Protein AF-A0A2S6ZB45-F1 (afdb_monomer)

InterPro domains:
  IPR007138 Antibiotic biosynthesis monooxygenase domain [PF03992] (1-65)
  IPR011008 Dimeric alpha-beta barrel [SSF54909] (1-68)

Solvent-accessible surface area (backbone atoms only — not comparable to full-atom values): 4620 Å² total; per-residue (Å²): 107,31,76,49,76,45,58,34,44,40,42,90,91,40,54,66,62,48,50,52,34,46,26,62,86,10,64,53,30,58,62,44,68,77,43,73,45,58,71,53,36,43,60,44,80,49,92,53,87,46,35,37,34,40,39,43,35,27,54,37,68,74,49,46,67,77,48,48,67,55,46,57,52,49,47,63,67,73,35,78,63,41,50,114

Structure (mmCIF, N/CA/C/O backbone):
data_AF-A0A2S6ZB45-F1
#
_entry.id   AF-A0A2S6ZB45-F1
#
loop_
_atom_site.group_PDB
_atom_site.id
_atom_site.type_symbol
_atom_site.label_atom_id
_atom_site.label_alt_id
_atom_site.label_comp_id
_atom_site.label_asym_id
_atom_site.label_entity_id
_atom_site.label_seq_id
_atom_site.pdbx_PDB_ins_code
_atom_site.Cartn_x
_atom_site.Cartn_y
_atom_site.Cartn_z
_atom_site.occupancy
_atom_site.B_iso_or_equiv
_atom_site.auth_seq_id
_atom_site.auth_comp_id
_atom_site.auth_asym_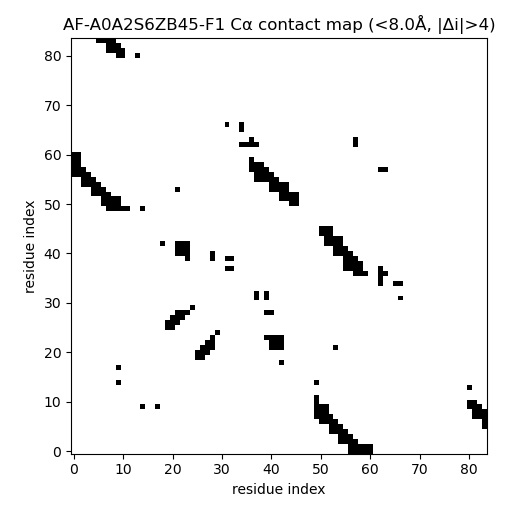id
_atom_site.auth_atom_id
_atom_site.pdbx_PDB_model_num
ATOM 1 N N . MET A 1 1 ? 17.418 -3.881 -4.716 1.00 88.00 1 MET A N 1
ATOM 2 C CA . MET A 1 1 ? 16.093 -3.982 -4.079 1.00 88.00 1 MET A CA 1
ATOM 3 C C . MET A 1 1 ? 15.847 -2.705 -3.310 1.00 88.00 1 MET A C 1
ATOM 5 O O . MET A 1 1 ? 16.706 -2.320 -2.528 1.00 88.00 1 MET A O 1
ATOM 9 N N . PHE A 1 2 ? 14.730 -2.042 -3.591 1.00 94.12 2 PHE A N 1
ATOM 10 C CA . PHE A 1 2 ? 14.283 -0.814 -2.943 1.00 94.12 2 PHE A CA 1
ATOM 11 C C . PHE A 1 2 ? 12.963 -1.094 -2.225 1.00 94.12 2 PHE A C 1
ATOM 13 O O . PHE A 1 2 ? 12.144 -1.871 -2.717 1.00 94.12 2 PHE A O 1
ATOM 20 N N . VAL A 1 3 ? 12.779 -0.508 -1.047 1.00 94.38 3 VAL A N 1
ATOM 21 C CA . VAL A 1 3 ? 11.605 -0.748 -0.209 1.00 94.38 3 VAL A CA 1
ATOM 22 C C . VAL A 1 3 ? 11.083 0.591 0.265 1.00 94.38 3 V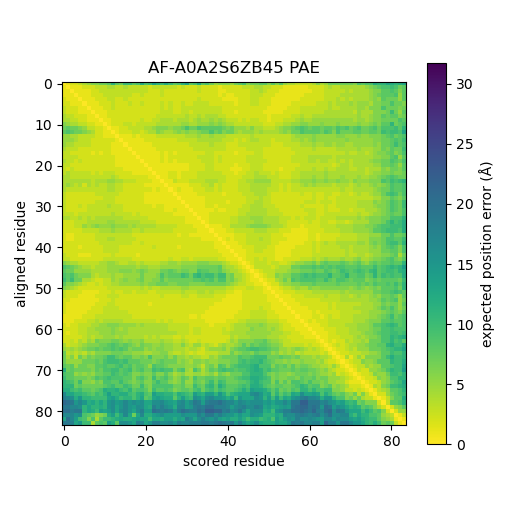AL A C 1
ATOM 24 O O . VAL A 1 3 ? 11.835 1.371 0.845 1.00 94.38 3 VAL A O 1
ATOM 27 N N . ALA A 1 4 ? 9.801 0.833 0.024 1.00 90.81 4 ALA A N 1
ATOM 28 C CA . ALA A 1 4 ? 9.098 1.972 0.578 1.00 90.81 4 ALA A CA 1
ATOM 29 C C . ALA A 1 4 ? 8.153 1.503 1.669 1.00 90.81 4 ALA A C 1
ATOM 31 O O . ALA A 1 4 ? 7.423 0.527 1.493 1.00 90.81 4 ALA A O 1
ATOM 32 N N . ILE A 1 5 ? 8.225 2.186 2.804 1.00 92.19 5 ILE A N 1
ATOM 33 C CA . ILE A 1 5 ? 7.387 1.924 3.964 1.00 92.19 5 ILE A CA 1
ATOM 34 C C . ILE A 1 5 ? 6.514 3.149 4.155 1.00 92.19 5 ILE A C 1
ATOM 36 O O . ILE A 1 5 ? 7.021 4.270 4.201 1.00 92.19 5 ILE A O 1
ATOM 40 N N . TRP A 1 6 ? 5.219 2.910 4.273 1.00 90.19 6 TRP A N 1
ATOM 41 C CA . TRP A 1 6 ? 4.219 3.940 4.487 1.00 90.19 6 TRP A CA 1
ATOM 42 C C . TRP A 1 6 ? 3.503 3.663 5.791 1.00 90.19 6 TRP A C 1
ATOM 44 O O . TRP A 1 6 ? 3.092 2.529 6.026 1.00 90.19 6 TRP A O 1
ATOM 54 N N . GLU A 1 7 ? 3.349 4.688 6.616 1.00 89.75 7 GLU A N 1
ATOM 55 C CA . GLU A 1 7 ? 2.514 4.646 7.809 1.00 89.75 7 GLU A CA 1
ATOM 56 C C . GLU A 1 7 ? 1.213 5.380 7.522 1.00 89.75 7 GLU A C 1
ATOM 58 O O . GLU A 1 7 ? 1.211 6.416 6.868 1.00 89.75 7 GLU A O 1
ATOM 63 N N . TYR A 1 8 ? 0.104 4.830 8.000 1.00 87.94 8 TYR A N 1
ATOM 64 C CA . TYR A 1 8 ? -1.210 5.423 7.843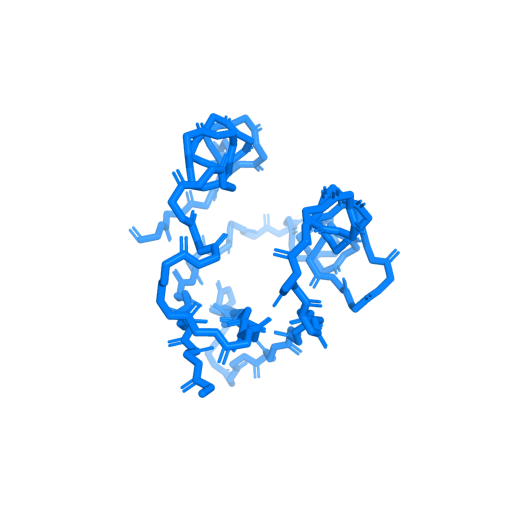 1.00 87.94 8 TYR A CA 1
ATOM 65 C C . TYR A 1 8 ? -1.909 5.486 9.185 1.00 87.94 8 TYR A C 1
ATOM 67 O O . TYR A 1 8 ? -1.926 4.510 9.939 1.00 87.94 8 TYR A O 1
ATOM 75 N N . THR A 1 9 ? -2.576 6.612 9.419 1.00 89.19 9 THR A N 1
ATOM 76 C CA . THR A 1 9 ? -3.647 6.702 10.412 1.00 89.19 9 THR A CA 1
ATOM 77 C C . THR A 1 9 ? -4.984 6.527 9.703 1.00 89.19 9 THR A C 1
ATOM 79 O O . THR A 1 9 ? -5.371 7.371 8.904 1.00 89.19 9 THR A O 1
ATOM 82 N N . VAL A 1 10 ? -5.676 5.426 9.971 1.00 86.62 10 VAL A N 1
ATOM 83 C CA . VAL A 1 10 ? -6.960 5.030 9.393 1.00 86.62 10 VAL A CA 1
ATOM 84 C C . VAL A 1 10 ? -8.085 5.416 10.347 1.00 86.62 10 VAL A C 1
ATOM 86 O O . VAL A 1 10 ? -8.078 5.019 11.510 1.00 86.62 10 VAL A O 1
ATOM 89 N N . ALA A 1 11 ? -9.063 6.170 9.846 1.00 86.44 11 ALA A N 1
ATOM 90 C CA . ALA A 1 11 ? -10.242 6.549 10.616 1.00 86.44 11 ALA A CA 1
ATOM 91 C C . ALA A 1 11 ? -11.048 5.334 11.117 1.00 86.44 11 ALA A C 1
ATOM 93 O O . ALA A 1 11 ? -11.136 4.297 10.449 1.00 86.44 11 ALA A O 1
ATOM 94 N N . ASP A 1 12 ? -11.701 5.503 12.267 1.00 81.56 12 ASP A N 1
ATOM 95 C CA . ASP A 1 12 ? -12.568 4.484 12.856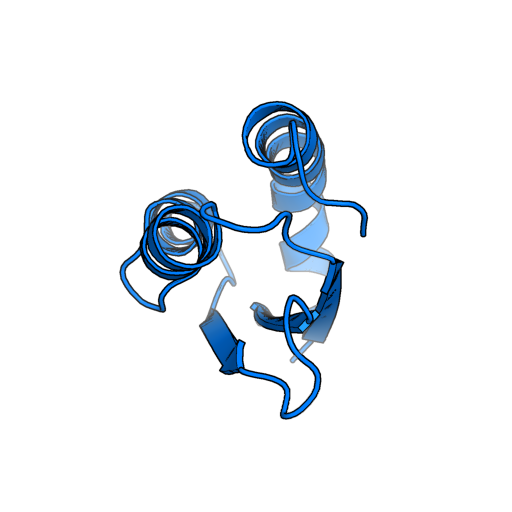 1.00 81.56 12 ASP A CA 1
ATOM 96 C C . ASP A 1 12 ? -13.648 4.021 11.866 1.00 81.56 12 ASP A C 1
ATOM 98 O O . ASP A 1 12 ? -14.286 4.814 11.171 1.00 81.56 12 ASP A O 1
ATOM 102 N N . GLY A 1 13 ? -13.840 2.703 11.788 1.00 84.56 13 GLY A N 1
ATOM 103 C CA . GLY A 1 13 ? -14.779 2.071 10.858 1.00 84.56 13 GLY A CA 1
ATOM 104 C C . GLY A 1 13 ? -14.264 1.907 9.423 1.00 84.56 13 GLY A C 1
ATOM 105 O O . GLY A 1 13 ? -14.896 1.188 8.655 1.00 84.56 13 GLY A O 1
ATOM 106 N N . GLN A 1 14 ? -13.111 2.488 9.063 1.00 86.44 14 GLN A N 1
ATOM 107 C CA . GLN A 1 14 ? -12.520 2.352 7.722 1.00 86.44 14 GLN A CA 1
ATOM 108 C C . GLN A 1 14 ? -11.434 1.277 7.627 1.00 86.44 14 GLN A C 1
ATOM 110 O O . GLN A 1 14 ? -10.965 0.974 6.532 1.00 86.44 14 GLN A O 1
ATOM 115 N N . THR A 1 15 ? -11.055 0.653 8.746 1.00 85.19 15 THR A N 1
ATOM 116 C CA . THR A 1 15 ? -9.989 -0.359 8.795 1.00 85.19 15 THR A CA 1
ATOM 117 C C . THR A 1 15 ? -10.220 -1.505 7.817 1.00 85.19 15 THR A C 1
ATOM 119 O O . THR A 1 15 ? -9.304 -1.867 7.096 1.00 85.19 15 THR A O 1
ATOM 122 N N . GLN A 1 16 ? -11.439 -2.041 7.724 1.00 87.44 16 GLN A N 1
ATOM 123 C CA . GLN A 1 16 ? -11.720 -3.154 6.812 1.00 87.44 16 GLN A CA 1
ATOM 124 C C . GLN A 1 16 ? -11.600 -2.746 5.336 1.00 87.44 16 GLN A C 1
ATOM 126 O O . GLN A 1 16 ? -11.049 -3.496 4.535 1.00 87.44 16 GLN A O 1
ATOM 131 N N . ALA A 1 17 ? -12.093 -1.558 4.974 1.00 88.44 17 ALA A N 1
ATOM 132 C CA . ALA A 1 17 ? -11.973 -1.042 3.612 1.00 88.44 17 ALA A CA 1
ATOM 133 C C . ALA A 1 17 ? -10.504 -0.766 3.253 1.00 88.44 17 ALA A C 1
ATOM 135 O O . ALA A 1 17 ? -10.060 -1.090 2.153 1.00 88.44 17 ALA A O 1
ATOM 136 N N . PHE A 1 18 ? -9.741 -0.227 4.207 1.00 88.75 18 PHE A N 1
ATOM 137 C CA . PHE A 1 18 ? -8.306 -0.018 4.074 1.00 88.75 18 PHE A CA 1
ATOM 138 C C . PHE A 1 18 ? -7.556 -1.346 3.898 1.00 88.75 18 PHE A C 1
ATOM 140 O O . PHE A 1 18 ? -6.774 -1.485 2.959 1.00 88.75 18 PHE A O 1
ATOM 147 N N . GLU A 1 19 ? -7.827 -2.337 4.753 1.00 89.00 19 GLU A N 1
ATOM 148 C CA . GLU A 1 19 ? -7.217 -3.667 4.677 1.00 89.00 19 GLU A CA 1
ATOM 149 C C . GLU A 1 19 ? -7.502 -4.332 3.325 1.00 89.00 19 GLU A C 1
ATOM 151 O O . GLU A 1 19 ? -6.581 -4.841 2.697 1.00 89.00 19 GLU A O 1
ATOM 156 N N . ALA A 1 20 ? -8.740 -4.266 2.826 1.00 90.62 20 ALA A N 1
ATOM 157 C CA . ALA A 1 20 ? -9.102 -4.826 1.524 1.00 90.62 20 ALA A CA 1
ATOM 158 C C . ALA A 1 20 ? -8.400 -4.124 0.347 1.00 90.62 20 ALA A C 1
ATOM 160 O O . ALA A 1 20 ? -8.079 -4.757 -0.658 1.00 90.62 20 ALA A O 1
ATOM 161 N N . LEU A 1 21 ? -8.157 -2.815 0.455 1.00 90.62 21 LEU A N 1
ATOM 162 C CA . LEU A 1 21 ? -7.478 -2.061 -0.593 1.00 90.62 21 LEU A CA 1
ATOM 163 C C . LEU A 1 21 ? -5.972 -2.354 -0.637 1.00 90.62 21 LEU A C 1
ATOM 165 O O . LEU A 1 21 ? -5.423 -2.518 -1.728 1.00 90.62 21 LEU A O 1
ATOM 169 N N . TYR A 1 22 ? -5.327 -2.404 0.531 1.00 91.00 22 TYR A N 1
ATOM 170 C CA . TYR A 1 22 ? -3.872 -2.516 0.675 1.00 91.00 22 TYR A CA 1
ATOM 171 C C . TYR A 1 22 ? -3.367 -3.940 0.957 1.00 91.00 22 TYR A C 1
ATOM 173 O O . TYR A 1 22 ? -2.159 -4.136 1.100 1.00 91.00 22 TYR A O 1
ATOM 181 N N . ALA A 1 23 ? -4.253 -4.938 1.028 1.00 90.25 23 ALA A N 1
ATOM 182 C CA . ALA A 1 23 ? -3.876 -6.348 1.071 1.00 90.25 23 ALA A CA 1
ATOM 183 C C . ALA A 1 23 ? -2.950 -6.729 -0.099 1.00 90.25 23 ALA A C 1
ATOM 185 O O . ALA A 1 23 ? -2.915 -6.066 -1.137 1.00 90.25 23 ALA A O 1
ATOM 186 N N . ALA A 1 24 ? -2.222 -7.838 0.055 1.00 91.69 24 ALA A N 1
ATOM 187 C CA . ALA A 1 24 ? -1.277 -8.326 -0.954 1.00 91.69 24 ALA A CA 1
ATOM 188 C C . ALA A 1 24 ? -1.935 -8.639 -2.316 1.00 91.69 24 ALA A C 1
ATOM 190 O O . ALA A 1 24 ? -1.263 -8.616 -3.343 1.00 91.69 24 ALA A O 1
ATOM 191 N N . ASP A 1 25 ? -3.238 -8.917 -2.321 1.00 91.38 25 ASP A N 1
ATOM 192 C CA . ASP A 1 25 ? -4.100 -9.131 -3.487 1.00 91.38 25 ASP A CA 1
ATOM 193 C C . ASP A 1 25 ? -5.153 -8.017 -3.667 1.00 91.38 25 ASP A C 1
ATOM 195 O O . ASP A 1 25 ? -6.069 -8.138 -4.483 1.00 91.38 25 ASP A O 1
ATOM 199 N N . GLY A 1 26 ? -5.022 -6.922 -2.915 1.00 91.75 26 GLY A N 1
ATOM 200 C CA . GLY A 1 26 ? -5.927 -5.781 -2.942 1.00 91.75 26 GLY A CA 1
ATOM 201 C C . GLY A 1 26 ? -5.771 -4.906 -4.187 1.00 91.75 26 GLY A C 1
ATOM 202 O O . GLY A 1 26 ? -4.849 -5.056 -4.993 1.00 91.75 26 GLY A O 1
ATOM 203 N N . GLY A 1 27 ? -6.671 -3.928 -4.329 1.00 90.25 27 GLY A N 1
ATOM 204 C CA . GLY A 1 27 ? -6.679 -3.012 -5.476 1.00 90.25 27 GLY A CA 1
ATOM 205 C C . GLY A 1 27 ? -5.374 -2.225 -5.646 1.00 90.25 27 GLY A C 1
ATOM 206 O O . GLY A 1 27 ? -4.977 -1.932 -6.773 1.00 90.25 27 GLY A O 1
ATOM 207 N N . TRP A 1 28 ? -4.673 -1.934 -4.547 1.00 90.00 28 TRP A N 1
ATOM 208 C CA . TRP A 1 28 ? -3.367 -1.277 -4.581 1.00 90.00 28 TRP A CA 1
ATOM 209 C C . TRP A 1 28 ? -2.280 -2.168 -5.192 1.00 90.00 28 TRP A C 1
ATOM 211 O O . TRP A 1 28 ? -1.540 -1.737 -6.077 1.00 90.00 28 TRP A O 1
ATOM 221 N N . ALA A 1 29 ? -2.227 -3.435 -4.774 1.00 92.00 29 ALA A N 1
ATOM 222 C CA . ALA A 1 29 ? -1.284 -4.401 -5.319 1.00 92.00 29 ALA A CA 1
ATOM 223 C C . ALA A 1 29 ? -1.567 -4.694 -6.801 1.00 92.00 29 ALA A C 1
ATOM 225 O O . ALA A 1 29 ? -0.636 -4.774 -7.603 1.00 92.00 29 ALA A O 1
ATOM 226 N N . ALA A 1 30 ? -2.845 -4.775 -7.185 1.00 91.75 30 ALA A N 1
ATOM 227 C CA . ALA A 1 30 ? -3.257 -4.939 -8.577 1.00 91.75 30 ALA A CA 1
ATOM 228 C C . ALA A 1 30 ? -2.825 -3.755 -9.460 1.00 91.75 30 ALA A C 1
ATOM 230 O O . ALA A 1 30 ? -2.313 -3.970 -10.555 1.00 91.75 30 ALA A O 1
ATOM 231 N N . LEU A 1 31 ? -2.964 -2.518 -8.968 1.00 90.06 31 LEU A N 1
ATOM 232 C CA . LEU A 1 31 ? -2.502 -1.3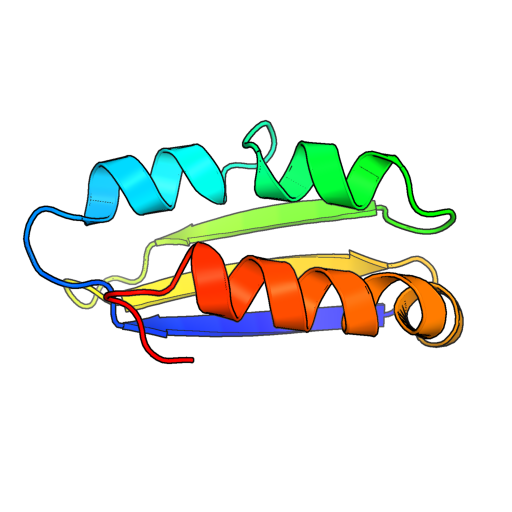20 -9.675 1.00 90.06 31 LEU A CA 1
ATOM 233 C C . LEU A 1 31 ? -0.986 -1.354 -9.898 1.00 90.06 31 LEU A C 1
ATOM 235 O O . LEU A 1 31 ? -0.513 -1.058 -10.995 1.00 90.06 31 LEU A O 1
ATOM 239 N N . PHE A 1 32 ? -0.206 -1.726 -8.880 1.00 89.94 32 PHE A N 1
ATOM 240 C CA . PHE A 1 32 ? 1.250 -1.771 -9.012 1.00 89.94 32 PHE A CA 1
ATOM 241 C C . PHE A 1 32 ? 1.785 -2.972 -9.789 1.00 89.94 32 PHE A C 1
ATOM 243 O O . PHE A 1 32 ? 2.871 -2.874 -10.363 1.00 89.94 32 PHE A O 1
ATOM 250 N N . ALA A 1 33 ? 1.020 -4.059 -9.891 1.00 91.56 33 ALA A N 1
ATOM 251 C CA . ALA A 1 33 ? 1.380 -5.218 -10.703 1.00 91.56 33 ALA A CA 1
ATOM 252 C C . ALA A 1 33 ? 1.583 -4.880 -12.192 1.00 91.56 33 ALA A C 1
ATOM 254 O O . ALA A 1 33 ? 2.309 -5.594 -12.884 1.00 91.56 33 ALA A O 1
ATOM 255 N N . GLU A 1 34 ? 1.006 -3.779 -12.683 1.00 91.00 34 GLU A N 1
ATOM 256 C CA . GLU A 1 34 ? 1.205 -3.300 -14.056 1.00 91.00 34 GLU A CA 1
ATOM 257 C C . GLU A 1 34 ? 2.584 -2.649 -14.286 1.00 91.00 34 GLU A C 1
ATOM 259 O O . GLU A 1 34 ? 3.009 -2.476 -15.431 1.00 91.00 34 GLU A O 1
ATOM 264 N N . TYR A 1 35 ? 3.315 -2.299 -13.221 1.00 91.12 35 TYR A N 1
ATOM 265 C CA . TYR A 1 35 ? 4.582 -1.576 -13.312 1.00 91.12 35 TYR A CA 1
ATOM 266 C C . TYR A 1 35 ? 5.794 -2.523 -13.288 1.00 91.12 35 TYR A C 1
ATOM 268 O O . TYR A 1 35 ? 5.990 -3.279 -12.329 1.00 91.12 35 TYR A O 1
ATOM 276 N N . PRO A 1 36 ? 6.686 -2.459 -14.298 1.00 92.62 36 PRO A N 1
ATOM 277 C CA . PRO A 1 36 ? 7.900 -3.262 -14.313 1.00 92.62 36 PRO A CA 1
ATOM 278 C C . PRO A 1 36 ? 8.774 -3.017 -13.080 1.00 92.62 36 PRO A C 1
ATOM 280 O O . PRO A 1 36 ? 9.165 -1.890 -12.788 1.00 92.62 36 PRO A O 1
ATOM 283 N N . GLY A 1 37 ? 9.143 -4.098 -12.394 1.00 92.88 37 GLY A N 1
ATOM 284 C CA . GLY A 1 37 ? 10.023 -4.038 -11.228 1.00 92.88 37 GLY 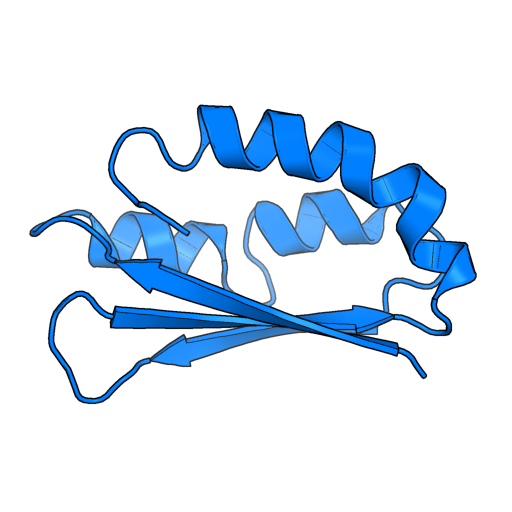A CA 1
ATOM 285 C C . GLY A 1 37 ? 9.301 -3.949 -9.886 1.00 92.88 37 GLY A C 1
ATOM 286 O O . GLY A 1 37 ? 9.990 -3.988 -8.869 1.00 92.88 37 GLY A O 1
ATOM 287 N N . TYR A 1 38 ? 7.968 -3.903 -9.857 1.00 94.44 38 TYR A N 1
ATOM 288 C CA . TYR A 1 38 ? 7.200 -4.151 -8.640 1.00 94.44 38 TYR A CA 1
ATOM 289 C C . TYR A 1 38 ? 7.342 -5.616 -8.194 1.00 94.44 38 TYR A C 1
ATOM 291 O O . TYR A 1 38 ? 7.326 -6.533 -9.017 1.00 94.44 38 TYR A O 1
ATOM 299 N N . LEU A 1 39 ? 7.538 -5.831 -6.893 1.00 95.31 39 LEU A N 1
ATOM 300 C CA . LEU A 1 39 ? 7.780 -7.146 -6.285 1.00 95.31 39 LEU A CA 1
ATOM 301 C C . LEU A 1 39 ? 6.702 -7.547 -5.267 1.00 95.31 39 LEU A C 1
ATOM 303 O O . LEU A 1 39 ? 6.798 -8.631 -4.694 1.00 95.31 39 LEU A O 1
ATOM 307 N N . GLY A 1 40 ? 5.704 -6.694 -5.033 1.00 94.06 40 GLY A N 1
ATOM 308 C CA . GLY A 1 40 ? 4.597 -6.958 -4.117 1.00 94.06 40 GLY A CA 1
ATOM 309 C C . GLY A 1 40 ? 4.454 -5.919 -3.007 1.00 94.06 40 GLY A C 1
ATOM 310 O O . GLY A 1 40 ? 5.400 -5.201 -2.664 1.00 94.06 40 GLY A O 1
ATOM 311 N N . THR A 1 41 ? 3.254 -5.892 -2.435 1.00 94.88 41 THR A N 1
ATOM 312 C CA . THR A 1 41 ? 2.870 -5.073 -1.286 1.00 94.88 41 THR A CA 1
ATOM 313 C C . THR A 1 41 ? 2.546 -5.997 -0.127 1.00 94.88 41 THR A C 1
ATOM 315 O O . THR A 1 41 ? 1.938 -7.053 -0.297 1.00 94.88 41 THR A O 1
ATOM 318 N N . GLU A 1 42 ? 2.958 -5.594 1.064 1.00 95.12 42 GLU A N 1
ATOM 319 C CA . GLU A 1 42 ? 2.580 -6.246 2.307 1.00 95.12 42 GLU A CA 1
ATOM 320 C C . GLU A 1 42 ? 1.921 -5.232 3.229 1.00 95.12 42 GLU A C 1
ATOM 322 O O . GLU A 1 42 ? 2.438 -4.133 3.420 1.00 95.12 42 GLU A O 1
ATOM 327 N N . LEU A 1 43 ? 0.788 -5.620 3.804 1.00 94.38 43 LEU A N 1
ATOM 328 C CA . LEU A 1 43 ? 0.085 -4.845 4.810 1.00 94.38 43 LEU A CA 1
ATOM 329 C C . LEU A 1 43 ? 0.425 -5.390 6.195 1.00 94.38 43 LEU A C 1
ATOM 331 O O . LEU A 1 43 ? 0.183 -6.559 6.496 1.00 94.38 43 LEU A O 1
ATOM 335 N N . LEU A 1 44 ? 0.943 -4.521 7.052 1.00 91.75 44 LEU A N 1
ATOM 336 C CA . LEU A 1 44 ? 1.207 -4.799 8.451 1.00 91.75 44 LEU A CA 1
ATOM 337 C C . LEU A 1 44 ? 0.198 -4.052 9.319 1.00 91.75 44 LEU A C 1
ATOM 339 O O . LEU A 1 44 ? -0.009 -2.844 9.184 1.00 91.75 44 LEU A O 1
ATOM 343 N N . ARG A 1 45 ? -0.398 -4.779 10.261 1.00 85.00 45 ARG A N 1
ATOM 344 C CA . ARG A 1 45 ? -1.276 -4.190 11.273 1.00 85.00 45 ARG A CA 1
ATOM 345 C C . ARG A 1 45 ? -0.440 -3.748 12.458 1.00 85.00 45 ARG A C 1
ATOM 347 O O . ARG A 1 45 ? 0.294 -4.560 13.026 1.00 85.00 45 ARG A O 1
ATOM 354 N N . ALA A 1 46 ? -0.539 -2.477 12.829 1.00 83.94 46 ALA A N 1
ATOM 355 C CA . ALA A 1 46 ? 0.096 -2.013 14.049 1.00 83.94 46 ALA A CA 1
ATOM 356 C C . ALA A 1 46 ? -0.715 -2.470 15.269 1.00 83.94 46 ALA A C 1
ATOM 358 O O . ALA A 1 46 ? -1.908 -2.757 15.188 1.00 83.94 46 ALA A O 1
ATOM 359 N N . GLN A 1 47 ? -0.056 -2.523 16.425 1.00 83.56 47 GLN A N 1
ATOM 360 C CA . GLN A 1 47 ? -0.737 -2.774 17.700 1.00 83.56 47 GLN A CA 1
ATOM 361 C C . GLN A 1 47 ? -1.569 -1.562 18.146 1.00 83.56 47 GLN A C 1
ATOM 363 O O . GLN A 1 47 ? -2.540 -1.721 18.882 1.00 83.56 47 GLN A O 1
ATOM 368 N N . ALA A 1 48 ? -1.191 -0.357 17.704 1.00 83.56 48 ALA A N 1
ATOM 369 C CA . ALA A 1 48 ? -1.951 0.859 17.946 1.00 83.56 48 ALA A CA 1
ATOM 370 C C . ALA A 1 48 ? -3.233 0.865 17.085 1.00 83.56 48 ALA A C 1
ATOM 372 O O . ALA A 1 48 ? -3.142 0.675 15.868 1.00 83.56 48 ALA A O 1
ATOM 373 N N . PRO A 1 49 ? -4.421 1.083 17.684 1.00 82.19 49 PRO A N 1
ATOM 374 C CA . PRO A 1 49 ? -5.671 1.185 16.940 1.00 82.19 49 PRO A CA 1
ATOM 375 C C . PRO A 1 49 ? -5.603 2.277 15.873 1.00 82.19 49 PRO A C 1
ATOM 377 O O . PRO A 1 49 ? -5.111 3.372 16.133 1.00 82.19 49 PRO A O 1
ATOM 380 N N . GLY A 1 50 ? -6.100 1.970 14.676 1.00 82.81 50 GLY A N 1
ATOM 381 C CA . GLY A 1 50 ? -6.102 2.912 13.559 1.00 82.81 50 GLY A CA 1
ATOM 382 C C . GLY A 1 50 ? -4.738 3.108 12.896 1.00 82.81 50 GLY A C 1
ATOM 383 O O . GLY A 1 50 ? -4.672 3.820 11.907 1.00 82.81 50 GLY A O 1
ATOM 384 N N . THR A 1 51 ? -3.656 2.472 13.352 1.00 88.25 51 THR A N 1
ATOM 385 C CA . THR A 1 51 ? -2.358 2.561 12.670 1.00 88.25 51 THR A CA 1
ATOM 386 C C . THR A 1 51 ? -2.125 1.331 11.794 1.00 88.25 51 THR A C 1
ATOM 388 O O . THR A 1 51 ? -2.272 0.187 12.228 1.00 88.25 51 THR A O 1
ATOM 391 N N . CYS A 1 52 ? -1.757 1.554 10.537 1.00 89.56 52 CYS A N 1
ATOM 392 C CA . CYS A 1 52 ? -1.392 0.501 9.591 1.00 89.56 52 CYS A CA 1
ATOM 393 C C . CYS A 1 52 ? -0.123 0.894 8.843 1.00 89.56 52 CYS A C 1
ATOM 395 O O . CYS A 1 52 ? 0.128 2.075 8.617 1.00 89.56 52 CYS A O 1
ATOM 397 N N . LEU A 1 53 ? 0.663 -0.101 8.446 1.00 91.25 53 LEU A N 1
ATOM 398 C CA . LEU A 1 53 ? 1.869 0.099 7.654 1.00 91.25 53 LEU A CA 1
ATOM 399 C C . LEU A 1 53 ? 1.751 -0.691 6.355 1.00 91.25 53 LEU A C 1
ATOM 401 O O . LEU A 1 53 ? 1.332 -1.846 6.386 1.00 91.25 53 LEU A O 1
ATOM 405 N N . THR A 1 54 ? 2.164 -0.117 5.231 1.00 93.12 54 THR A N 1
ATOM 406 C CA . THR A 1 54 ? 2.368 -0.889 3.999 1.00 93.12 54 THR A CA 1
ATOM 407 C C . THR A 1 54 ? 3.835 -0.903 3.616 1.00 93.12 54 THR A C 1
ATOM 409 O O . THR A 1 54 ? 4.564 0.066 3.823 1.00 93.12 54 THR A O 1
ATOM 412 N N . ILE A 1 55 ? 4.274 -2.031 3.068 1.00 93.88 55 ILE A N 1
ATOM 413 C CA . ILE A 1 55 ? 5.619 -2.226 2.540 1.00 93.88 55 ILE A CA 1
ATOM 414 C C . ILE A 1 55 ? 5.491 -2.523 1.054 1.00 93.88 55 ILE A C 1
ATOM 416 O O . ILE A 1 55 ? 5.065 -3.615 0.682 1.00 93.88 55 ILE A O 1
ATOM 420 N N . ASP A 1 56 ? 5.917 -1.584 0.216 1.00 93.62 56 ASP A N 1
ATOM 421 C CA . ASP A 1 56 ? 5.989 -1.768 -1.231 1.00 93.62 56 ASP A CA 1
ATOM 422 C C . ASP A 1 56 ? 7.421 -2.129 -1.626 1.00 93.62 56 ASP A C 1
ATOM 424 O O . ASP A 1 56 ? 8.373 -1.372 -1.393 1.00 93.62 56 ASP A O 1
ATOM 428 N N . ARG A 1 57 ? 7.590 -3.309 -2.226 1.00 95.12 57 ARG A N 1
ATOM 429 C CA . ARG A 1 57 ? 8.898 -3.824 -2.636 1.00 95.12 57 ARG A 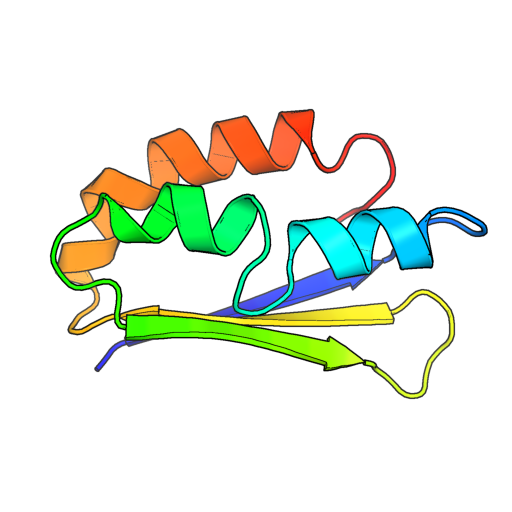CA 1
ATOM 430 C C . ARG A 1 57 ? 9.110 -3.610 -4.125 1.00 95.12 57 ARG A C 1
ATOM 432 O O . ARG A 1 57 ? 8.262 -3.946 -4.947 1.00 95.12 57 ARG A O 1
ATOM 439 N N . TRP A 1 58 ? 10.295 -3.121 -4.466 1.00 95.31 58 TRP A N 1
ATOM 440 C CA . TRP A 1 58 ? 10.697 -2.811 -5.831 1.00 95.31 58 TRP A CA 1
ATOM 441 C C . TRP A 1 58 ? 12.084 -3.383 -6.126 1.00 95.31 58 TRP A C 1
ATOM 443 O O . TRP A 1 58 ? 12.946 -3.510 -5.249 1.00 95.31 58 TRP A O 1
ATOM 453 N N . ARG A 1 59 ? 12.331 -3.727 -7.389 1.00 96.69 59 ARG A N 1
ATOM 454 C CA . ARG A 1 59 ? 13.624 -4.238 -7.861 1.00 96.69 59 ARG A CA 1
ATOM 455 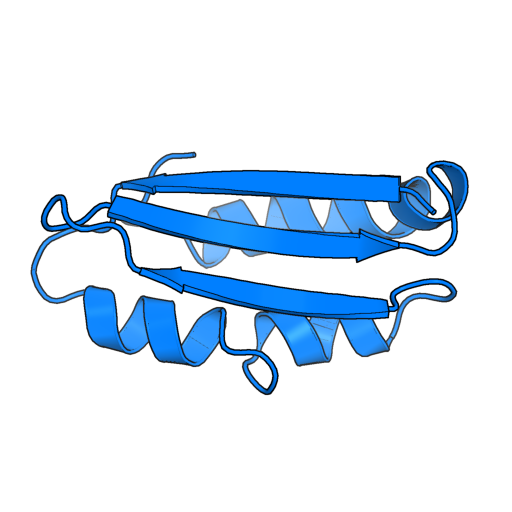C C . ARG A 1 59 ? 14.758 -3.261 -7.549 1.00 96.69 59 ARG A C 1
ATOM 457 O O . ARG A 1 59 ? 15.803 -3.665 -7.031 1.00 96.69 59 ARG A O 1
ATOM 464 N N . ASP A 1 60 ? 14.526 -1.986 -7.809 1.00 94.38 60 ASP A N 1
ATOM 465 C CA . ASP A 1 60 ? 15.443 -0.878 -7.584 1.00 94.38 60 ASP A CA 1
ATOM 466 C C . ASP A 1 60 ? 14.650 0.428 -7.447 1.00 94.38 60 ASP A C 1
ATOM 468 O O . ASP A 1 60 ? 13.441 0.467 -7.668 1.00 94.38 60 ASP A O 1
ATOM 472 N N . GLU A 1 61 ? 15.332 1.494 -7.040 1.00 90.94 61 GLU A N 1
ATOM 473 C CA . GLU A 1 61 ? 14.712 2.807 -6.870 1.00 90.94 61 GLU A CA 1
ATOM 474 C C . GLU A 1 61 ? 14.248 3.398 -8.209 1.00 90.94 61 GLU A C 1
ATOM 476 O O . GLU A 1 61 ? 13.237 4.090 -8.263 1.00 90.94 61 GLU A O 1
ATOM 481 N N . ALA A 1 62 ? 14.930 3.109 -9.322 1.00 91.06 62 ALA A N 1
ATOM 482 C CA . ALA A 1 62 ? 14.563 3.664 -10.623 1.00 91.06 62 ALA A CA 1
ATOM 483 C C . ALA A 1 62 ? 13.201 3.142 -11.114 1.00 91.06 62 ALA A C 1
ATOM 485 O O . ALA A 1 62 ? 12.449 3.910 -11.718 1.00 91.06 62 ALA A O 1
ATOM 486 N N . ALA A 1 63 ? 12.856 1.890 -10.795 1.00 90.19 63 ALA A N 1
ATOM 487 C CA . ALA A 1 63 ? 11.560 1.276 -11.091 1.00 90.19 63 ALA A CA 1
ATOM 488 C C . ALA A 1 63 ? 10.371 2.028 -10.462 1.00 90.19 63 ALA A C 1
ATOM 490 O O . ALA A 1 63 ? 9.267 2.005 -10.996 1.00 90.19 63 ALA A O 1
ATOM 491 N N . THR A 1 64 ? 10.596 2.754 -9.365 1.00 85.06 64 THR A N 1
ATOM 492 C CA . THR A 1 64 ? 9.545 3.511 -8.670 1.00 85.06 64 THR A CA 1
ATOM 493 C C . THR A 1 64 ? 9.089 4.769 -9.416 1.00 85.06 64 THR A C 1
ATOM 495 O O . THR A 1 64 ? 7.967 5.245 -9.232 1.00 85.06 64 THR A O 1
ATOM 498 N N . ARG A 1 65 ? 9.943 5.316 -10.290 1.00 84.88 65 ARG A N 1
ATOM 499 C CA . ARG A 1 65 ? 9.792 6.663 -10.865 1.00 84.88 65 ARG A CA 1
ATOM 500 C C . ARG A 1 65 ? 8.542 6.828 -11.726 1.00 84.88 65 ARG A C 1
ATOM 502 O O . ARG A 1 65 ? 7.977 7.916 -11.781 1.00 84.88 65 ARG A O 1
ATOM 509 N N . THR A 1 66 ? 8.131 5.768 -12.413 1.00 83.25 66 THR A N 1
ATOM 510 C CA . THR A 1 66 ? 6.929 5.753 -13.257 1.00 83.25 66 THR A CA 1
ATOM 511 C C . THR A 1 66 ? 5.668 5.407 -12.470 1.00 83.25 66 THR A C 1
ATOM 513 O O . THR A 1 66 ? 4.584 5.820 -12.869 1.00 83.25 66 THR A O 1
ATOM 516 N N . ALA A 1 67 ? 5.806 4.697 -11.349 1.00 84.31 67 ALA A N 1
ATOM 517 C CA . ALA A 1 67 ? 4.696 4.279 -10.500 1.00 84.31 67 ALA A CA 1
ATOM 518 C C . ALA A 1 67 ? 4.210 5.401 -9.566 1.00 84.31 67 ALA A C 1
ATOM 520 O O . ALA A 1 67 ? 3.008 5.581 -9.378 1.00 84.31 67 ALA A O 1
ATOM 521 N N . TRP A 1 68 ? 5.129 6.199 -9.013 1.00 78.81 68 TRP A N 1
ATOM 522 C CA . TRP A 1 68 ? 4.813 7.207 -7.992 1.00 78.81 68 TRP A CA 1
ATOM 523 C C . TRP A 1 68 ? 3.840 8.317 -8.412 1.00 78.81 68 TRP A C 1
ATOM 525 O O . TRP A 1 68 ? 3.006 8.695 -7.592 1.00 78.81 68 TRP A O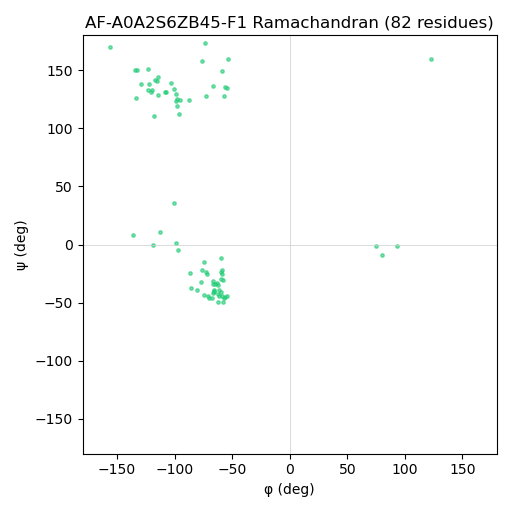 1
ATOM 535 N N . PRO A 1 69 ? 3.888 8.868 -9.642 1.00 80.44 69 PRO A N 1
ATOM 536 C CA . PRO A 1 69 ? 2.919 9.880 -10.067 1.00 80.44 69 PRO A CA 1
ATOM 537 C C . PRO A 1 69 ? 1.475 9.359 -10.025 1.00 80.44 69 PRO A C 1
ATOM 539 O O . PRO A 1 69 ? 0.575 10.057 -9.549 1.00 80.44 69 PRO A O 1
ATOM 542 N N . THR A 1 70 ? 1.270 8.111 -10.458 1.00 73.19 70 THR A N 1
ATOM 543 C CA . THR A 1 70 ? -0.024 7.419 -10.402 1.00 73.19 70 THR A CA 1
ATOM 544 C C . THR A 1 70 ? -0.397 7.080 -8.967 1.00 73.19 70 THR A C 1
ATOM 546 O O . THR A 1 70 ? -1.509 7.384 -8.541 1.00 73.19 70 THR A O 1
ATOM 549 N N . ALA A 1 71 ? 0.552 6.541 -8.197 1.00 74.69 71 ALA A N 1
ATOM 550 C CA . ALA A 1 71 ? 0.373 6.209 -6.788 1.00 74.69 71 ALA A CA 1
ATOM 551 C C . ALA A 1 71 ? -0.050 7.425 -5.966 1.00 74.69 71 ALA A C 1
ATOM 553 O O . ALA A 1 71 ? -1.014 7.358 -5.221 1.00 74.69 71 ALA A O 1
ATOM 554 N N . ALA A 1 72 ? 0.606 8.570 -6.151 1.00 70.31 72 ALA A N 1
ATOM 555 C CA . ALA A 1 72 ? 0.278 9.793 -5.436 1.00 70.31 72 ALA A CA 1
ATOM 556 C C . ALA A 1 72 ? -1.149 10.264 -5.756 1.00 70.31 72 ALA A C 1
ATOM 558 O O . ALA A 1 72 ? -1.835 10.795 -4.884 1.00 70.31 72 ALA A O 1
ATOM 559 N N . SER A 1 73 ? -1.620 10.069 -6.994 1.00 66.81 73 SER A N 1
ATOM 560 C CA . SER A 1 73 ? -3.013 10.351 -7.352 1.00 66.81 73 SER A CA 1
ATOM 561 C C . SER A 1 73 ? -3.981 9.346 -6.733 1.00 66.81 73 SER A C 1
ATOM 563 O O . SER A 1 73 ? -5.000 9.753 -6.183 1.00 66.81 73 SER A O 1
ATOM 565 N N . ALA A 1 74 ? -3.645 8.058 -6.783 1.00 67.94 74 ALA A N 1
ATOM 566 C CA . ALA A 1 74 ? -4.453 6.982 -6.228 1.00 67.94 74 ALA A CA 1
ATOM 567 C C . ALA A 1 74 ? -4.550 7.067 -4.696 1.00 67.94 74 ALA A C 1
ATOM 569 O O . ALA A 1 74 ? -5.649 6.949 -4.170 1.00 67.94 74 ALA A O 1
ATOM 570 N N . MET A 1 75 ? -3.460 7.386 -3.990 1.00 65.81 75 MET A N 1
ATOM 571 C CA . MET A 1 75 ? -3.446 7.699 -2.557 1.00 65.81 75 MET A CA 1
ATOM 572 C C . MET A 1 75 ? -4.370 8.875 -2.253 1.00 65.81 75 MET A C 1
ATOM 574 O O . MET A 1 75 ? -5.237 8.762 -1.407 1.00 65.81 75 MET A O 1
ATOM 578 N N . ARG A 1 76 ? -4.303 10.001 -2.969 1.00 63.47 76 ARG A N 1
ATOM 579 C CA . ARG A 1 76 ? -5.227 11.119 -2.683 1.00 63.47 76 ARG A CA 1
ATOM 580 C C . ARG A 1 76 ? -6.708 10.743 -2.829 1.00 63.47 76 ARG A C 1
ATOM 582 O O . ARG A 1 76 ? -7.542 11.316 -2.137 1.00 63.47 76 ARG A O 1
ATOM 589 N N . SER A 1 77 ? -7.033 9.797 -3.709 1.00 57.59 77 SER A N 1
ATOM 590 C CA . SER A 1 77 ? -8.404 9.315 -3.921 1.00 57.59 77 SER A CA 1
ATOM 591 C C . SER A 1 77 ? -8.824 8.202 -2.953 1.00 57.59 77 SER A C 1
ATOM 593 O O . SER A 1 77 ? -9.971 8.182 -2.517 1.00 57.59 77 SER A O 1
ATOM 595 N N . ALA A 1 78 ? -7.915 7.289 -2.610 1.00 54.81 78 ALA A N 1
ATOM 596 C CA . ALA A 1 78 ? -8.139 6.186 -1.676 1.00 54.81 78 ALA A CA 1
ATOM 597 C C . ALA A 1 78 ? -8.125 6.646 -0.214 1.00 54.81 78 ALA A C 1
ATOM 599 O O . ALA A 1 78 ? -8.828 6.105 0.637 1.00 54.81 78 ALA A O 1
ATOM 600 N N . THR A 1 79 ? -7.326 7.666 0.069 1.00 53.31 79 THR A N 1
ATOM 601 C CA . THR A 1 79 ? -6.979 8.128 1.405 1.00 53.31 79 THR A CA 1
ATOM 602 C C . THR A 1 79 ? -7.811 9.357 1.799 1.00 53.31 79 THR A C 1
ATOM 604 O O . THR A 1 79 ? -7.342 10.241 2.504 1.00 53.31 79 THR A O 1
ATOM 607 N N . GLY A 1 80 ? -9.082 9.424 1.380 1.00 49.09 80 GLY A N 1
ATOM 608 C CA . GLY A 1 80 ? -10.011 10.494 1.784 1.00 49.09 80 GLY A CA 1
ATOM 609 C C . GLY A 1 80 ? -10.250 10.582 3.304 1.00 49.09 80 GLY A C 1
ATOM 610 O O . GLY A 1 80 ? -10.810 11.567 3.779 1.00 49.09 80 GLY A O 1
ATOM 611 N N . SER A 1 81 ? -9.814 9.570 4.063 1.00 50.75 81 SER A N 1
ATOM 612 C CA . SER A 1 81 ? -9.928 9.477 5.525 1.00 50.75 81 SER A CA 1
ATOM 613 C C . SER A 1 81 ? -8.662 8.977 6.230 1.00 50.75 81 SER A C 1
ATOM 615 O O . SER A 1 81 ? -8.728 8.662 7.417 1.00 50.75 81 SER A O 1
ATOM 617 N N . ALA A 1 82 ? -7.543 8.833 5.520 1.00 53.16 82 ALA A N 1
ATOM 618 C CA . ALA A 1 82 ? -6.278 8.452 6.134 1.00 53.16 82 ALA A CA 1
ATOM 619 C C . ALA A 1 82 ? -5.201 9.502 5.827 1.00 53.16 82 ALA A C 1
ATOM 621 O O . ALA A 1 82 ? -5.252 10.212 4.823 1.00 53.16 82 ALA A O 1
ATOM 622 N N . THR A 1 83 ? -4.241 9.639 6.725 1.00 57.56 83 THR A N 1
ATOM 623 C CA . THR A 1 83 ? -3.120 10.564 6.541 1.00 57.56 83 THR A CA 1
ATOM 624 C C . THR A 1 83 ? -1.851 9.735 6.578 1.00 57.56 83 THR A C 1
ATOM 626 O O . THR A 1 83 ? -1.719 8.875 7.453 1.00 57.56 83 THR A O 1
ATOM 629 N N . CYS A 1 84 ? -0.991 9.958 5.586 1.00 55.34 84 CYS A N 1
ATOM 630 C CA . CYS A 1 84 ? 0.360 9.418 5.518 1.00 55.34 84 CYS A CA 1
ATOM 631 C C . CYS A 1 84 ? 1.350 10.416 6.124 1.00 55.34 84 CYS A C 1
ATOM 633 O O . CYS A 1 84 ? 1.087 11.636 5.987 1.00 55.34 84 CYS A O 1
#

Radius of gyration: 12.35 Å; Cα contacts (8 Å, |Δi|>4): 132; chains: 1; bounding box: 31×20×32 Å

Mean predicted aligned error: 4.89 Å

Secondary structure (DSSP, 8-state):
-EEEEEEEEEPTT-HHHHHHHHSTTSHHHHHHHTSTTEEEEEEEE-SSTTEEEEEEEESSSTTHHHHHHHHHHHHHHH-TTEE-

Sequence (84 aa):
MFVAIWEYTVADGQTQAFEALYAADGGWAALFAEYPGYLGTELLRAQAPGTCLTIDRWRDEAATRTAWPTAASAMRSATGSATC

Foldseek 3Di:
DDKDKDKKQADPPCVVVVCQQQDQPHVVVVLCVVFPFWDTKHKDDDPDPRIIMIMTGGNDPVSCPVVVVVVVVVCVVSPPGMDD

Nearest PDB structures (foldseek):
  1n5v-assembly1_B  TM=6.599E-01  e=7.297E-03  Streptomyces coelicolor A3(2)
  5k9f-assembly1_A  TM=6.173E-01  e=1.151E-01  Paraburkholderia xenovorans LB400
  6hhn-assembly1_A-2  TM=5.772E-01  e=2.079E-01  Formosa agariphila
  7byw-assembly1_B  TM=6.155E-01  e=4.009E-01  Paracidovorax avenae ATCC 19860
  6nuk-assembly1_A  TM=4.656E-01  e=4.572E-01  synthetic construct

pLDDT: mean 84.48, std 12.09, range [49.09, 96.69]

Organism: NCBI:txid56464